Protein AF-A0A849Q8B1-F1 (afdb_monomer)

Sequence (97 aa):
MWIFIDVLLLTFGLFLILAGMFTAYFGSGKSRGIGIALLVFGILVGLAVAMMHYYDIGVPPELELWQVIKDSFVYIGGALVGALLAIGVFLVAIMKS

Nearest PDB structures (foldseek):
  7p3r-assembly1_D  TM=6.957E-01  e=4.368E-01  Vibrio cholerae O1 biovar El Tor str. N16961
  8q1b-assembly1_c  TM=4.243E-01  e=7.669E+00  Schizosaccharomyces pombe

pLDDT: mean 93.99, std 6.31, range [54.75, 98.62]

Foldseek 3Di:
DQLVVLLVLLVQLVVLLVQLVVQLVPPDDPSNVVSVVSNVVSVVSVVVSVVCQVVVPVHDVPDDSVVSVVVSVVVVVVVVVVVVVVVVVVCVVPVVD

Mean predicted aligned error: 4.23 Å

Structure (mmCIF, N/CA/C/O backbone):
data_AF-A0A849Q8B1-F1
#
_entry.id   AF-A0A849Q8B1-F1
#
loop_
_atom_site.group_PDB
_atom_site.id
_atom_site.type_symbol
_atom_site.label_atom_id
_atom_site.label_alt_id
_atom_site.label_comp_id
_atom_site.label_asym_id
_atom_site.label_entity_id
_atom_site.label_seq_id
_atom_site.pdbx_PDB_ins_code
_atom_site.Cartn_x
_atom_site.Cartn_y
_atom_site.Cartn_z
_atom_site.occupancy
_atom_site.B_iso_or_equiv
_atom_site.auth_seq_id
_atom_site.auth_comp_id
_atom_site.auth_asym_id
_atom_site.auth_atom_id
_atom_site.pdbx_PDB_model_num
ATOM 1 N N . MET A 1 1 ? 9.369 -13.937 -8.247 1.00 78.44 1 MET A N 1
ATOM 2 C CA . MET A 1 1 ? 9.884 -13.323 -7.003 1.00 78.44 1 MET A CA 1
ATOM 3 C C . MET A 1 1 ? 9.701 -11.809 -7.028 1.00 78.44 1 MET A C 1
ATOM 5 O O . MET A 1 1 ? 9.024 -11.301 -6.152 1.00 78.44 1 MET A O 1
ATOM 9 N N . TRP A 1 2 ? 10.193 -11.108 -8.054 1.00 85.31 2 TRP A N 1
ATOM 10 C CA . TRP A 1 2 ? 10.090 -9.642 -8.184 1.00 85.31 2 TRP A CA 1
ATOM 11 C C . TRP A 1 2 ? 8.656 -9.102 -8.168 1.00 85.31 2 TRP A C 1
ATOM 13 O O . TRP A 1 2 ? 8.332 -8.283 -7.321 1.00 85.31 2 TRP A O 1
ATOM 23 N N . ILE A 1 3 ? 7.763 -9.682 -8.982 1.00 88.31 3 ILE A N 1
ATOM 24 C CA . ILE A 1 3 ? 6.331 -9.326 -8.992 1.00 88.31 3 ILE A CA 1
ATOM 25 C C . ILE A 1 3 ? 5.714 -9.438 -7.592 1.00 88.31 3 ILE A C 1
ATOM 27 O O . ILE A 1 3 ? 4.946 -8.582 -7.183 1.00 88.31 3 ILE A O 1
ATOM 31 N N . PHE A 1 4 ? 6.060 -10.482 -6.833 1.00 89.56 4 PHE A N 1
ATOM 32 C CA . PHE A 1 4 ? 5.542 -10.647 -5.476 1.00 89.56 4 PHE A CA 1
ATOM 33 C C . PHE A 1 4 ? 6.028 -9.533 -4.542 1.00 89.56 4 PHE A C 1
ATOM 35 O O . PHE A 1 4 ? 5.224 -9.003 -3.783 1.00 89.56 4 PHE A O 1
ATOM 42 N N . ILE A 1 5 ? 7.313 -9.168 -4.608 1.00 91.88 5 ILE A N 1
ATOM 43 C CA . ILE A 1 5 ? 7.889 -8.092 -3.789 1.00 91.88 5 ILE A CA 1
ATOM 44 C C . ILE A 1 5 ? 7.225 -6.755 -4.129 1.00 91.88 5 ILE A C 1
ATOM 46 O O . ILE A 1 5 ? 6.806 -6.049 -3.215 1.00 91.88 5 ILE A O 1
ATOM 50 N N . ASP A 1 6 ? 7.054 -6.442 -5.412 1.00 92.81 6 ASP A N 1
ATOM 51 C CA . ASP A 1 6 ? 6.414 -5.196 -5.837 1.00 92.81 6 ASP A CA 1
ATOM 52 C C . ASP A 1 6 ? 4.949 -5.141 -5.409 1.00 92.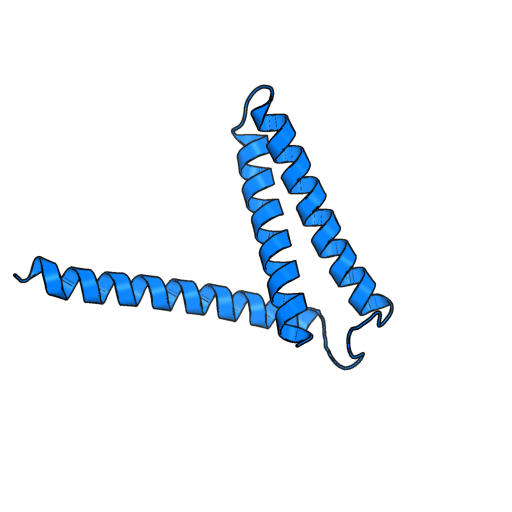81 6 ASP A C 1
ATOM 54 O O . ASP A 1 6 ? 4.525 -4.168 -4.789 1.00 92.81 6 ASP A O 1
ATOM 58 N N . VAL A 1 7 ? 4.181 -6.207 -5.662 1.00 92.88 7 VAL A N 1
ATOM 59 C CA . VAL A 1 7 ? 2.778 -6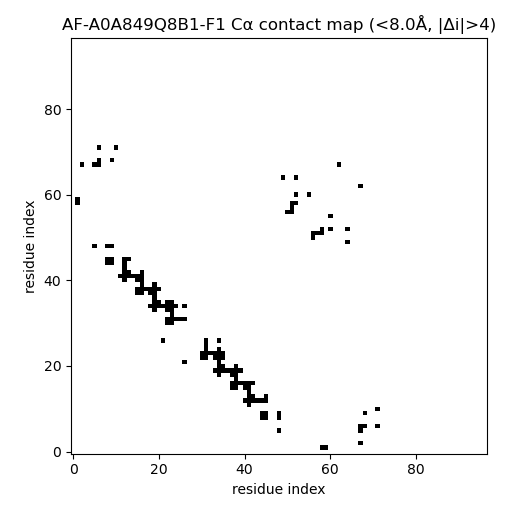.301 -5.229 1.00 92.88 7 VAL A CA 1
ATOM 60 C C . VAL A 1 7 ? 2.684 -6.164 -3.708 1.00 92.88 7 VAL A C 1
ATOM 62 O O . VAL A 1 7 ? 1.830 -5.426 -3.215 1.00 92.88 7 VAL A O 1
ATOM 65 N N . LEU A 1 8 ? 3.568 -6.824 -2.953 1.00 93.69 8 LEU A N 1
ATOM 66 C CA . LEU A 1 8 ? 3.613 -6.745 -1.494 1.00 93.69 8 LEU A CA 1
ATOM 67 C C . LEU A 1 8 ? 3.888 -5.315 -1.019 1.00 93.69 8 LEU A C 1
ATOM 69 O O . LEU A 1 8 ? 3.133 -4.799 -0.197 1.00 93.69 8 LEU A O 1
ATOM 73 N N . LEU A 1 9 ? 4.945 -4.676 -1.526 1.00 95.19 9 LEU A N 1
ATOM 74 C CA . LEU A 1 9 ? 5.361 -3.336 -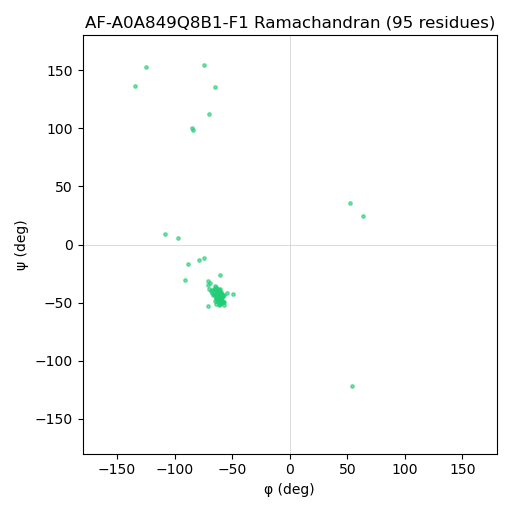1.110 1.00 95.19 9 LEU A CA 1
ATOM 75 C C . LEU A 1 9 ? 4.349 -2.266 -1.526 1.00 95.19 9 LEU A C 1
ATOM 77 O O . LEU A 1 9 ? 4.033 -1.393 -0.720 1.00 95.19 9 LEU A O 1
ATOM 81 N N . LEU A 1 10 ? 3.800 -2.351 -2.739 1.00 94.56 10 LEU A N 1
ATOM 82 C CA . LEU A 1 10 ? 2.777 -1.424 -3.225 1.00 94.56 10 LEU A CA 1
ATOM 83 C C . LEU A 1 10 ? 1.475 -1.571 -2.437 1.00 94.56 10 LEU A C 1
ATOM 85 O O . LEU A 1 10 ? 0.895 -0.568 -2.023 1.00 94.56 10 LEU A O 1
ATOM 89 N N . THR A 1 11 ? 1.046 -2.806 -2.164 1.00 94.88 11 THR A N 1
ATOM 90 C CA . THR A 1 11 ? -0.137 -3.069 -1.333 1.00 94.88 11 THR A CA 1
ATOM 91 C C . THR A 1 11 ? 0.092 -2.562 0.089 1.00 94.88 11 THR A C 1
ATOM 93 O O . THR A 1 11 ? -0.728 -1.819 0.624 1.00 94.88 11 THR A O 1
ATOM 96 N N . PHE A 1 12 ? 1.234 -2.888 0.694 1.00 96.06 12 PHE A N 1
ATOM 97 C CA . PHE A 1 12 ? 1.602 -2.417 2.026 1.00 96.06 12 PHE A CA 1
ATOM 98 C C . PHE A 1 12 ? 1.636 -0.884 2.108 1.00 96.06 12 PHE A C 1
ATOM 100 O O . PHE A 1 12 ? 1.000 -0.305 2.989 1.00 96.06 12 PHE A O 1
ATOM 107 N N . GLY A 1 13 ? 2.307 -0.220 1.163 1.00 97.56 13 GLY A N 1
ATOM 108 C CA . GLY A 1 13 ? 2.369 1.239 1.073 1.00 97.56 13 GLY A CA 1
ATOM 109 C C . GLY A 1 13 ? 0.986 1.872 0.910 1.00 97.56 13 GLY A C 1
ATOM 110 O O . GLY A 1 13 ? 0.653 2.806 1.640 1.00 97.56 13 GLY A O 1
ATOM 111 N N . LEU A 1 14 ? 0.144 1.317 0.031 1.00 95.94 14 LEU A N 1
ATOM 112 C CA . LEU A 1 14 ? -1.239 1.760 -0.160 1.00 95.94 14 LEU A CA 1
ATOM 113 C C . LEU A 1 14 ? -2.043 1.669 1.142 1.00 95.94 14 LEU A C 1
ATOM 11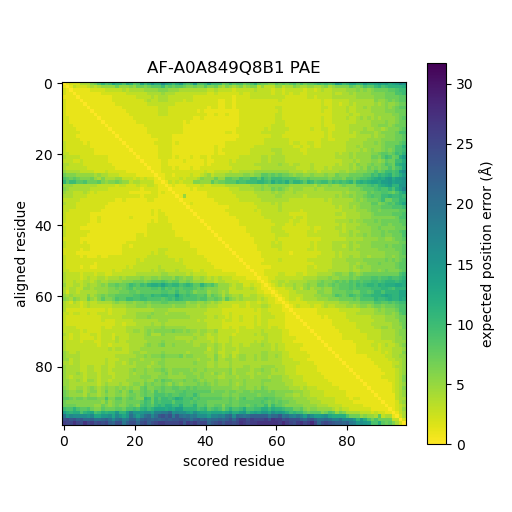5 O O . LEU A 1 14 ? -2.685 2.641 1.540 1.00 95.94 14 LEU A O 1
ATOM 119 N N . PHE A 1 15 ? -1.995 0.533 1.837 1.00 97.06 15 PHE A N 1
ATOM 120 C CA . PHE A 1 15 ? -2.748 0.361 3.078 1.00 97.06 15 PHE A CA 1
ATOM 121 C C . PHE A 1 15 ? -2.206 1.223 4.223 1.00 97.06 15 PHE A C 1
ATOM 123 O O . PHE A 1 15 ? -3.006 1.728 5.010 1.00 97.06 15 PHE A O 1
ATOM 130 N N . LEU A 1 16 ? -0.895 1.474 4.294 1.00 98.50 16 LEU A N 1
ATOM 131 C CA . LEU A 1 16 ? -0.321 2.452 5.224 1.00 98.50 16 LEU A CA 1
ATOM 132 C C . LEU A 1 16 ? -0.806 3.873 4.939 1.00 98.50 16 LEU A C 1
ATOM 134 O O . LEU A 1 16 ? -1.156 4.594 5.871 1.00 98.50 16 LEU A O 1
ATOM 138 N N . ILE A 1 17 ? -0.861 4.264 3.664 1.00 98.50 17 ILE A N 1
ATOM 139 C CA . ILE A 1 17 ? -1.381 5.564 3.234 1.00 98.50 17 ILE A CA 1
ATOM 140 C C . ILE A 1 17 ? -2.851 5.706 3.639 1.00 98.50 17 ILE A C 1
ATOM 142 O O . ILE A 1 17 ? -3.223 6.700 4.262 1.00 98.50 17 ILE A O 1
ATOM 146 N N . LEU A 1 18 ? -3.683 4.705 3.340 1.00 98.06 18 LEU A N 1
ATOM 147 C CA . LEU A 1 18 ? -5.107 4.720 3.680 1.00 98.06 18 LEU A CA 1
ATOM 148 C C . LEU A 1 18 ? -5.326 4.738 5.200 1.00 98.06 18 LEU A C 1
ATOM 150 O O . LEU A 1 18 ? -6.024 5.613 5.715 1.00 98.06 18 LEU A O 1
ATOM 154 N N . ALA A 1 19 ? -4.691 3.821 5.934 1.00 97.75 19 ALA A N 1
ATOM 155 C CA . ALA A 1 19 ? -4.786 3.755 7.391 1.00 97.75 19 ALA A CA 1
ATOM 156 C C . ALA A 1 19 ? -4.241 5.028 8.054 1.00 97.75 19 ALA A C 1
ATOM 158 O O . ALA A 1 19 ? -4.840 5.541 9.002 1.00 97.75 19 ALA A O 1
ATOM 159 N N . GLY A 1 20 ? -3.137 5.565 7.534 1.00 98.31 20 GLY A N 1
ATOM 160 C CA . GLY A 1 20 ? -2.525 6.807 7.984 1.00 98.31 20 GLY A CA 1
ATOM 161 C C . GLY A 1 20 ? -3.433 8.010 7.762 1.00 98.31 20 GLY A C 1
ATOM 162 O O . GLY A 1 20 ? -3.649 8.772 8.701 1.00 98.31 20 GLY A O 1
ATOM 163 N N . MET A 1 21 ? -4.046 8.139 6.579 1.00 98.31 21 MET A N 1
ATOM 164 C CA . MET A 1 21 ? -5.038 9.183 6.289 1.00 98.31 21 MET A CA 1
ATOM 165 C C . MET A 1 21 ? -6.214 9.133 7.263 1.00 98.31 21 MET A C 1
ATOM 167 O O . MET A 1 21 ? -6.525 10.146 7.891 1.00 98.31 21 MET A O 1
ATOM 171 N N . PHE A 1 22 ? -6.840 7.965 7.437 1.00 97.94 22 PHE A N 1
ATOM 172 C CA . PHE A 1 22 ? -7.969 7.830 8.358 1.00 97.94 22 PHE A CA 1
ATOM 173 C C . PHE A 1 22 ? -7.564 8.129 9.804 1.00 97.94 22 PHE A C 1
ATOM 175 O O . PHE A 1 22 ? -8.274 8.843 10.510 1.00 97.94 22 PHE A O 1
ATOM 182 N N . THR A 1 23 ? -6.395 7.655 10.235 1.00 98.06 23 THR A N 1
ATOM 183 C CA . THR A 1 23 ? -5.897 7.879 11.599 1.00 98.06 23 THR A CA 1
ATOM 184 C C . THR A 1 23 ? -5.498 9.338 11.835 1.00 98.06 23 THR A C 1
ATOM 186 O O . THR A 1 23 ? -5.759 9.886 12.903 1.00 98.06 23 THR A O 1
ATOM 189 N N . ALA A 1 24 ? -4.898 10.007 10.849 1.00 97.88 24 ALA A N 1
ATOM 190 C CA . ALA A 1 24 ? -4.543 11.421 10.940 1.00 97.88 24 ALA A CA 1
ATOM 191 C C . ALA A 1 24 ? -5.798 12.308 10.973 1.00 97.88 24 ALA A C 1
ATOM 193 O O . ALA A 1 24 ? -5.858 13.267 11.747 1.00 97.88 24 ALA A O 1
ATOM 194 N N . TYR A 1 25 ? -6.807 11.964 10.167 1.00 97.69 25 TYR A N 1
ATOM 195 C CA . TYR A 1 25 ? -8.061 12.705 10.081 1.00 97.69 25 TYR A CA 1
ATOM 196 C C . TYR A 1 25 ? -8.926 12.528 11.337 1.00 97.69 25 TYR A C 1
ATOM 198 O O . TYR A 1 25 ? -9.297 13.515 11.974 1.00 97.69 25 TYR A O 1
ATOM 206 N N . PHE A 1 26 ? -9.201 11.283 11.737 1.00 97.12 26 PHE A N 1
ATOM 207 C CA . PHE A 1 26 ? -10.095 10.980 12.862 1.00 97.12 26 PHE A CA 1
ATOM 208 C C . PHE A 1 26 ? -9.393 10.934 14.227 1.00 97.12 26 PHE A C 1
ATOM 210 O O . PHE A 1 26 ? -10.053 11.006 15.263 1.00 97.12 26 PHE A O 1
ATOM 217 N N . GLY A 1 27 ? -8.065 10.822 14.267 1.00 95.81 27 GLY A N 1
ATOM 218 C CA . GLY A 1 27 ? -7.308 10.770 15.514 1.00 95.81 27 GLY A CA 1
ATOM 219 C C . GLY A 1 27 ? -7.202 12.125 16.219 1.00 95.81 27 GLY A C 1
ATOM 220 O O . GLY A 1 27 ? -7.210 13.193 15.599 1.00 95.81 27 GLY A O 1
ATOM 221 N N . SER A 1 28 ? -7.020 12.080 17.542 1.00 94.81 28 SER A N 1
ATOM 222 C CA . SER A 1 28 ? -6.704 13.235 18.390 1.00 94.81 28 SER A CA 1
ATOM 223 C C . SER A 1 28 ? -5.427 12.990 19.203 1.00 94.81 28 SER A C 1
ATOM 225 O O . SER A 1 28 ? -5.033 11.848 19.467 1.00 94.81 28 SER A O 1
ATOM 227 N N . GLY A 1 29 ? -4.726 14.075 19.550 1.00 96.31 29 GLY A N 1
ATOM 228 C CA . GLY A 1 29 ? -3.480 14.027 20.320 1.00 96.31 29 GLY A CA 1
ATOM 229 C C . GLY A 1 29 ? -2.430 13.099 19.698 1.00 96.31 29 GLY A C 1
ATOM 230 O O . GLY A 1 29 ? -2.038 13.264 18.544 1.00 96.31 29 GLY A O 1
ATOM 231 N N . LYS A 1 30 ? -1.995 12.093 20.467 1.00 95.69 30 LYS A N 1
ATOM 232 C CA . LYS A 1 30 ? -0.959 11.129 20.060 1.00 95.69 30 LYS A CA 1
ATOM 233 C C . LYS A 1 30 ? -1.376 10.268 18.859 1.00 95.69 30 LYS A C 1
ATOM 235 O O . LYS A 1 30 ? -0.541 9.995 18.003 1.00 95.69 30 LYS A O 1
ATOM 240 N N . SER A 1 31 ? -2.651 9.879 18.770 1.00 94.94 31 SER A N 1
ATOM 241 C CA . SER A 1 31 ? -3.151 9.022 17.684 1.00 94.94 31 SER A CA 1
ATOM 242 C C . SER A 1 31 ? -3.016 9.705 16.317 1.00 94.94 31 SER A C 1
ATOM 244 O O . SER A 1 31 ? -2.510 9.107 15.372 1.00 94.94 31 SER A O 1
ATOM 246 N N . ARG A 1 32 ? -3.323 11.010 16.240 1.00 97.88 32 ARG A N 1
ATOM 247 C CA . ARG A 1 32 ? -3.137 11.808 15.016 1.00 97.88 32 ARG A CA 1
ATOM 248 C C . ARG A 1 32 ? -1.690 11.789 14.523 1.00 97.88 32 ARG A C 1
ATOM 250 O O . ARG A 1 32 ? -1.454 11.635 13.329 1.00 97.88 32 ARG A O 1
ATOM 257 N N . GLY A 1 33 ? -0.730 11.925 15.441 1.00 98.19 33 GLY A N 1
ATOM 258 C CA . GLY A 1 33 ? 0.696 11.876 15.111 1.00 98.19 33 GLY A CA 1
ATOM 259 C C . GLY A 1 33 ? 1.114 10.536 14.501 1.00 98.19 33 GLY A C 1
ATOM 260 O O . GLY A 1 33 ? 1.840 10.520 13.511 1.00 98.19 33 GLY A O 1
ATOM 261 N N . ILE A 1 34 ? 0.597 9.421 15.030 1.00 98.06 34 ILE A N 1
ATOM 262 C CA . ILE A 1 34 ? 0.835 8.082 14.466 1.00 98.06 34 ILE A CA 1
ATOM 263 C C . ILE A 1 34 ? 0.246 7.985 13.057 1.00 98.06 34 ILE A C 1
ATOM 265 O O . ILE A 1 34 ? 0.917 7.492 12.155 1.00 98.06 34 ILE A O 1
ATOM 269 N N . GLY A 1 35 ? -0.964 8.503 12.838 1.00 98.31 35 GLY A N 1
ATOM 270 C CA . GLY A 1 35 ? -1.576 8.524 11.508 1.00 98.31 35 GLY A CA 1
ATOM 271 C C . GLY A 1 35 ? -0.729 9.257 10.469 1.00 98.31 35 GLY A C 1
ATOM 272 O O . GLY A 1 35 ? -0.501 8.739 9.379 1.00 98.31 35 GLY A O 1
ATOM 273 N N . ILE A 1 36 ? -0.187 10.422 10.831 1.00 98.50 36 ILE A N 1
ATOM 274 C CA . ILE A 1 36 ? 0.727 11.177 9.961 1.00 98.50 36 ILE A CA 1
ATOM 275 C C . ILE A 1 36 ? 2.004 10.370 9.685 1.00 98.50 36 ILE A C 1
ATOM 277 O O . ILE A 1 36 ? 2.441 10.304 8.539 1.00 98.50 36 ILE A O 1
ATOM 281 N N . ALA A 1 37 ? 2.581 9.722 10.701 1.00 98.38 37 ALA A N 1
ATOM 282 C CA . ALA A 1 37 ? 3.772 8.892 10.526 1.00 98.38 37 ALA A CA 1
ATOM 283 C C . ALA A 1 37 ? 3.522 7.710 9.572 1.00 98.38 37 ALA A C 1
ATOM 285 O O . ALA A 1 37 ? 4.331 7.470 8.678 1.00 98.38 37 ALA A O 1
ATOM 286 N N . LEU A 1 38 ? 2.386 7.015 9.715 1.00 98.50 38 LEU A N 1
ATOM 287 C CA . LEU A 1 38 ? 1.980 5.931 8.812 1.00 98.50 38 LEU A CA 1
ATOM 288 C C . LEU A 1 38 ? 1.780 6.434 7.378 1.00 98.50 38 LEU A C 1
ATOM 290 O O . LEU A 1 38 ? 2.255 5.795 6.441 1.00 98.50 38 LEU A O 1
ATOM 294 N N . LEU A 1 39 ? 1.134 7.593 7.211 1.00 98.44 39 LEU A N 1
ATOM 295 C CA . LEU A 1 39 ? 0.914 8.209 5.903 1.00 98.44 39 LEU A CA 1
ATOM 296 C C . LEU A 1 39 ? 2.242 8.522 5.204 1.00 98.44 39 LEU A C 1
ATOM 298 O O . LEU A 1 39 ? 2.446 8.119 4.060 1.00 98.44 39 LEU A O 1
ATOM 302 N N . VAL A 1 40 ? 3.155 9.205 5.900 1.00 98.62 40 VAL A N 1
ATOM 303 C CA . VAL A 1 40 ? 4.480 9.547 5.363 1.00 98.62 40 VAL A CA 1
ATOM 304 C C . VAL A 1 40 ? 5.261 8.282 5.023 1.00 98.62 40 VAL A C 1
ATOM 306 O O . VAL A 1 40 ? 5.813 8.181 3.931 1.00 98.62 40 VAL A O 1
ATOM 309 N N . PHE A 1 41 ? 5.274 7.293 5.917 1.00 98.56 41 PHE A N 1
ATOM 310 C CA . PHE A 1 41 ? 5.996 6.048 5.683 1.00 98.56 41 PHE A CA 1
ATOM 311 C C . PHE A 1 41 ? 5.439 5.272 4.481 1.00 98.56 41 PHE A C 1
ATOM 313 O O . PHE A 1 41 ? 6.214 4.807 3.650 1.00 98.56 41 PHE A O 1
ATOM 320 N N . GLY A 1 42 ? 4.115 5.200 4.321 1.00 98.50 42 GLY A N 1
ATOM 321 C CA . GLY A 1 42 ? 3.499 4.565 3.155 1.00 98.50 42 GLY A CA 1
ATOM 322 C C . GLY A 1 42 ? 3.847 5.262 1.832 1.00 98.50 42 GLY A C 1
ATOM 323 O O . GLY A 1 42 ? 4.137 4.584 0.846 1.00 98.50 42 GLY A O 1
ATOM 324 N N . ILE A 1 43 ? 3.917 6.600 1.820 1.00 98.44 43 ILE A N 1
ATOM 325 C CA . ILE A 1 43 ? 4.395 7.365 0.653 1.00 98.44 43 ILE A CA 1
ATOM 326 C C . ILE A 1 43 ? 5.859 7.031 0.355 1.00 98.44 43 ILE A C 1
ATOM 328 O O . ILE A 1 43 ? 6.202 6.774 -0.797 1.00 98.44 43 ILE A O 1
ATOM 332 N N . LEU A 1 44 ? 6.719 6.994 1.377 1.00 98.56 44 LEU A N 1
ATOM 333 C CA . LEU A 1 44 ? 8.136 6.659 1.207 1.00 98.56 44 LEU A CA 1
ATOM 334 C C . LEU A 1 44 ? 8.332 5.250 0.639 1.00 98.56 44 LEU A C 1
ATOM 336 O O . LEU A 1 44 ? 9.195 5.068 -0.214 1.00 98.56 44 LEU A O 1
ATOM 340 N N . VAL A 1 45 ? 7.517 4.274 1.051 1.00 98.12 45 VAL A N 1
ATOM 341 C CA . VAL A 1 45 ? 7.536 2.922 0.469 1.00 98.12 45 VAL A CA 1
ATOM 342 C C . VAL A 1 45 ? 7.173 2.963 -1.018 1.00 98.12 45 VAL A C 1
ATOM 344 O O . VAL A 1 45 ? 7.896 2.393 -1.832 1.00 98.12 45 VAL A O 1
ATOM 347 N N . GLY A 1 46 ? 6.103 3.670 -1.398 1.00 96.62 46 GLY A N 1
ATOM 348 C CA . GLY A 1 46 ? 5.719 3.809 -2.808 1.00 96.62 46 GLY A CA 1
ATOM 349 C C . GLY A 1 46 ? 6.795 4.501 -3.654 1.00 96.62 46 GLY A C 1
ATOM 350 O O . GLY A 1 46 ? 7.101 4.052 -4.758 1.00 96.62 46 GLY A O 1
ATOM 351 N N . LEU A 1 47 ? 7.426 5.548 -3.114 1.00 97.62 47 LEU A N 1
ATOM 352 C CA . LEU A 1 47 ? 8.552 6.228 -3.761 1.00 97.62 47 LEU A CA 1
ATOM 353 C C . LEU A 1 47 ? 9.781 5.323 -3.880 1.00 97.62 47 LEU A C 1
ATOM 355 O O . LEU A 1 47 ? 10.459 5.366 -4.902 1.00 97.62 47 LEU A O 1
ATOM 359 N N . ALA A 1 48 ? 10.061 4.491 -2.875 1.00 96.69 48 ALA A N 1
ATOM 360 C CA . ALA A 1 48 ? 11.163 3.537 -2.931 1.00 96.69 48 ALA A CA 1
ATOM 361 C C . ALA A 1 48 ? 10.965 2.525 -4.068 1.00 96.69 48 ALA A C 1
ATOM 363 O O . ALA A 1 48 ? 11.892 2.313 -4.845 1.00 96.69 48 ALA A O 1
ATOM 364 N N . VAL A 1 49 ? 9.755 1.977 -4.231 1.00 95.69 49 VAL A N 1
ATOM 365 C CA . VAL A 1 49 ? 9.433 1.085 -5.360 1.00 95.69 49 VAL A CA 1
ATOM 366 C C . VAL A 1 49 ? 9.570 1.820 -6.696 1.00 95.69 49 VAL A C 1
ATOM 368 O O . VAL A 1 49 ? 10.195 1.303 -7.618 1.00 95.69 49 VAL A O 1
ATOM 371 N N . ALA A 1 50 ? 9.060 3.051 -6.799 1.00 95.06 50 ALA A N 1
ATOM 372 C CA . ALA A 1 50 ? 9.205 3.850 -8.016 1.00 95.06 50 ALA A CA 1
ATOM 373 C C . ALA A 1 50 ? 10.682 4.105 -8.373 1.00 95.06 50 ALA A C 1
ATOM 375 O O . ALA A 1 50 ? 11.058 3.998 -9.537 1.00 95.06 50 ALA A O 1
ATOM 376 N N . MET A 1 51 ? 11.531 4.385 -7.379 1.00 95.88 51 MET A N 1
ATOM 377 C CA . MET A 1 51 ? 12.976 4.548 -7.573 1.00 95.88 51 MET A CA 1
ATOM 378 C C . MET A 1 51 ? 13.662 3.238 -7.971 1.00 95.88 51 MET A C 1
ATOM 380 O O . MET A 1 51 ? 14.545 3.261 -8.825 1.00 95.88 51 MET A O 1
ATOM 384 N N . MET A 1 52 ? 13.261 2.100 -7.393 1.00 94.19 52 MET A N 1
ATOM 385 C CA . MET A 1 52 ? 13.791 0.787 -7.779 1.00 94.19 52 MET A CA 1
ATOM 386 C C . MET A 1 52 ? 13.533 0.493 -9.257 1.00 94.19 52 MET A C 1
ATOM 388 O O . MET A 1 52 ? 14.448 0.059 -9.948 1.00 94.19 52 MET A O 1
ATOM 392 N N . HIS A 1 53 ? 12.326 0.795 -9.744 1.00 94.69 53 HIS A N 1
ATOM 393 C CA . HIS A 1 53 ? 11.960 0.659 -11.159 1.00 94.69 53 HIS A CA 1
ATOM 394 C C . HIS A 1 53 ? 12.637 1.699 -12.058 1.00 94.69 53 HIS A C 1
ATOM 396 O O . HIS A 1 53 ? 12.987 1.394 -13.186 1.00 94.69 53 HIS A O 1
ATOM 402 N N . TYR A 1 54 ? 12.848 2.927 -11.579 1.00 93.88 54 TYR A N 1
ATOM 403 C CA . TYR A 1 54 ? 13.496 3.977 -12.373 1.00 93.88 54 TYR A CA 1
ATOM 404 C C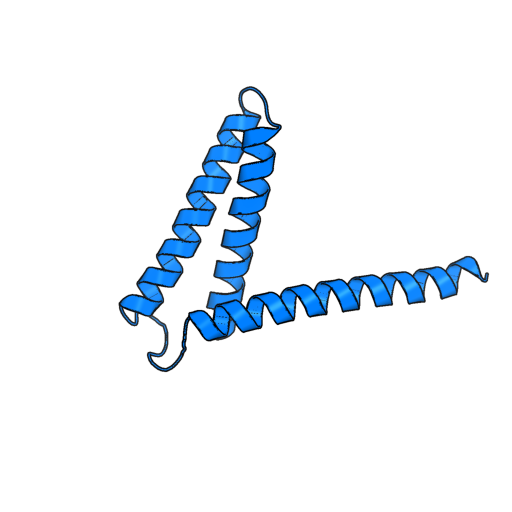 . TYR A 1 54 ? 15.000 3.734 -12.591 1.00 93.88 54 TYR A C 1
ATOM 406 O O . TYR A 1 54 ? 15.551 4.148 -13.608 1.00 93.88 54 TYR A O 1
ATOM 414 N N . TYR A 1 55 ? 15.668 3.094 -11.629 1.00 94.69 55 TYR A N 1
ATOM 415 C CA . TYR A 1 55 ? 17.111 2.832 -11.657 1.00 94.69 55 TYR A CA 1
ATOM 416 C C . TYR A 1 55 ? 17.471 1.354 -11.885 1.00 94.69 55 TYR A C 1
ATOM 418 O O . TYR A 1 55 ? 18.636 0.994 -11.712 1.00 94.69 55 TYR A O 1
ATOM 426 N N . ASP A 1 56 ? 16.499 0.499 -12.216 1.00 91.25 56 ASP A N 1
ATOM 427 C CA . ASP A 1 56 ? 16.674 -0.953 -12.393 1.00 91.25 56 ASP A CA 1
ATOM 428 C C . ASP A 1 56 ? 17.357 -1.649 -11.191 1.00 91.25 56 ASP A C 1
ATOM 430 O O . ASP A 1 56 ? 18.147 -2.591 -11.322 1.00 91.25 56 ASP A O 1
ATOM 434 N N . ILE A 1 57 ? 17.075 -1.181 -9.968 1.00 90.44 57 ILE A N 1
ATOM 435 C CA . ILE A 1 57 ? 17.702 -1.698 -8.745 1.00 90.44 57 ILE A CA 1
ATOM 436 C C . ILE A 1 57 ? 16.940 -2.928 -8.267 1.00 90.44 57 ILE A C 1
ATOM 438 O O . ILE A 1 57 ? 15.913 -2.821 -7.598 1.00 90.44 57 ILE A O 1
ATOM 442 N N . GLY A 1 58 ? 17.485 -4.109 -8.560 1.00 84.94 58 GLY A N 1
ATOM 443 C CA . GLY A 1 58 ? 16.892 -5.368 -8.106 1.00 84.94 58 GLY A CA 1
ATOM 444 C C . GLY A 1 58 ? 15.507 -5.618 -8.704 1.00 84.94 58 GLY A C 1
ATOM 445 O O . GLY A 1 58 ? 14.710 -6.326 -8.103 1.00 84.94 58 GLY A O 1
ATOM 446 N N . VAL A 1 59 ? 15.215 -5.030 -9.863 1.00 88.94 59 VAL A N 1
ATOM 447 C CA . VAL A 1 59 ? 13.986 -5.237 -10.628 1.00 88.94 59 VAL A CA 1
ATOM 448 C C . VAL A 1 59 ? 14.380 -5.434 -12.095 1.00 88.94 59 VAL A C 1
ATOM 450 O O . VAL A 1 59 ? 15.262 -4.721 -12.570 1.00 88.94 59 VAL A O 1
ATOM 453 N N . PRO A 1 60 ? 13.798 -6.410 -12.816 1.00 88.81 60 PRO A N 1
ATOM 454 C CA . PRO A 1 60 ? 14.065 -6.578 -14.241 1.00 88.81 60 PRO A CA 1
ATOM 455 C C . PRO A 1 60 ? 13.565 -5.369 -15.060 1.00 88.81 60 PRO A C 1
ATOM 457 O O . PRO A 1 60 ? 12.418 -4.973 -14.850 1.00 88.81 60 PRO A O 1
ATOM 460 N N . PRO A 1 61 ? 14.346 -4.833 -16.020 1.00 86.06 61 PRO A N 1
ATOM 461 C CA . PRO A 1 61 ? 13.949 -3.670 -16.831 1.00 86.06 61 PRO A CA 1
ATOM 462 C C . PRO A 1 61 ? 12.678 -3.892 -17.663 1.00 86.06 61 PRO A C 1
ATOM 464 O O . PRO A 1 61 ? 11.967 -2.953 -18.014 1.00 86.06 61 PRO A O 1
ATOM 467 N N . GLU A 1 62 ? 12.379 -5.145 -18.006 1.00 89.06 62 GLU A N 1
ATOM 468 C CA . GLU A 1 62 ? 11.163 -5.536 -18.720 1.00 89.06 62 GLU A CA 1
ATOM 469 C C . GLU A 1 62 ? 9.892 -5.505 -17.853 1.00 89.06 62 GLU A C 1
ATOM 471 O O . GLU A 1 62 ? 8.785 -5.626 -18.385 1.00 89.06 62 GLU A O 1
ATOM 476 N N . LEU A 1 63 ? 10.020 -5.373 -16.528 1.00 88.69 63 LEU A N 1
ATOM 477 C CA . LEU A 1 63 ? 8.881 -5.347 -15.619 1.00 88.69 63 LEU A CA 1
ATOM 478 C C . LEU A 1 63 ? 8.291 -3.934 -15.541 1.00 88.69 63 LEU A C 1
ATOM 480 O O . LEU A 1 63 ? 8.747 -3.088 -14.781 1.00 88.69 63 LEU A O 1
ATOM 484 N N . GLU A 1 64 ? 7.224 -3.685 -16.296 1.00 91.81 64 GLU A N 1
ATOM 485 C CA . GLU A 1 64 ? 6.554 -2.384 -16.295 1.00 91.81 64 GLU A CA 1
ATOM 486 C C . GLU A 1 64 ? 5.814 -2.132 -14.963 1.00 91.81 64 GLU A C 1
ATOM 488 O O . GLU A 1 64 ? 4.779 -2.748 -14.686 1.00 91.81 64 GLU A O 1
ATOM 493 N N . LEU A 1 65 ? 6.281 -1.162 -14.163 1.00 92.00 65 LEU A N 1
ATOM 494 C CA . LEU A 1 65 ? 5.645 -0.764 -12.894 1.00 92.00 65 LEU A CA 1
ATOM 495 C C . LEU A 1 65 ? 4.138 -0.513 -13.034 1.00 92.00 65 LEU A C 1
ATOM 497 O O . LEU A 1 65 ? 3.340 -0.920 -12.189 1.00 92.00 65 LEU A O 1
ATOM 501 N N . TRP A 1 66 ? 3.728 0.158 -14.111 1.00 93.25 66 TRP A N 1
ATOM 502 C CA . TRP A 1 66 ? 2.321 0.461 -14.357 1.00 93.25 66 TRP A CA 1
ATOM 503 C C . TRP A 1 66 ? 1.483 -0.801 -14.580 1.00 93.25 66 TRP A C 1
ATOM 505 O O . TRP A 1 66 ? 0.337 -0.866 -14.125 1.00 93.25 66 TRP A O 1
ATOM 515 N N . GLN A 1 67 ? 2.040 -1.822 -15.234 1.00 92.25 67 GLN A N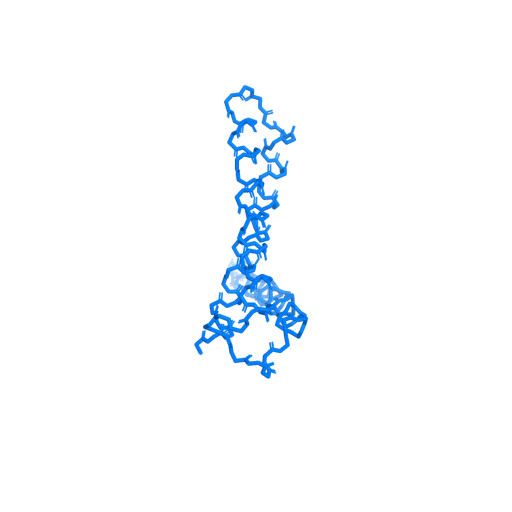 1
ATOM 516 C CA . GLN A 1 67 ? 1.388 -3.120 -15.356 1.00 92.25 67 GLN A CA 1
ATOM 517 C C . GLN A 1 67 ? 1.233 -3.786 -13.988 1.00 92.25 67 GLN A C 1
ATOM 519 O O . GLN A 1 67 ? 0.125 -4.194 -13.644 1.00 92.25 67 GLN A O 1
ATOM 524 N N . VAL A 1 68 ? 2.286 -3.789 -13.167 1.00 92.62 68 VAL A N 1
ATOM 525 C CA . VAL A 1 68 ? 2.234 -4.352 -11.809 1.00 92.62 68 VAL A CA 1
ATOM 526 C C . VAL A 1 68 ? 1.178 -3.653 -10.948 1.00 92.62 68 VAL A C 1
ATOM 528 O O . VAL A 1 68 ? 0.427 -4.320 -10.235 1.00 92.62 68 VAL A O 1
ATOM 531 N N . ILE A 1 69 ? 1.066 -2.323 -11.034 1.00 93.25 69 ILE A N 1
ATOM 532 C CA . ILE A 1 69 ? 0.030 -1.557 -10.327 1.00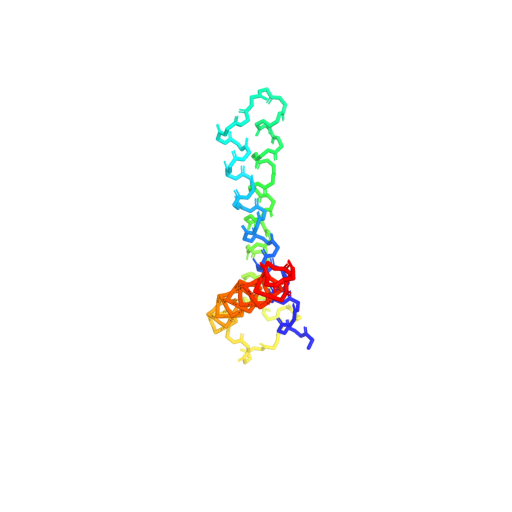 93.25 69 ILE A CA 1
ATOM 533 C C . ILE A 1 69 ? -1.368 -1.998 -10.779 1.00 93.25 69 ILE A C 1
ATOM 535 O O . ILE A 1 69 ? -2.202 -2.323 -9.931 1.00 93.25 69 ILE A O 1
ATOM 539 N N . LYS A 1 70 ? -1.632 -2.044 -12.093 1.00 93.81 70 LYS A N 1
ATOM 540 C CA . LYS A 1 70 ? -2.935 -2.474 -12.638 1.00 93.81 70 LYS A CA 1
ATOM 541 C C . LYS A 1 70 ? -3.298 -3.884 -12.171 1.00 93.81 70 LYS A C 1
ATOM 543 O O . LYS A 1 70 ? -4.392 -4.084 -11.641 1.00 93.81 70 LYS A O 1
ATOM 548 N N . ASP A 1 71 ? -2.370 -4.824 -12.303 1.00 90.69 71 ASP A N 1
ATOM 549 C CA . ASP A 1 71 ? -2.569 -6.217 -11.903 1.00 90.69 71 ASP A CA 1
ATOM 550 C C . ASP A 1 71 ? -2.826 -6.327 -10.393 1.00 90.69 71 ASP A C 1
ATOM 552 O O . ASP A 1 71 ? -3.735 -7.039 -9.970 1.00 90.69 71 ASP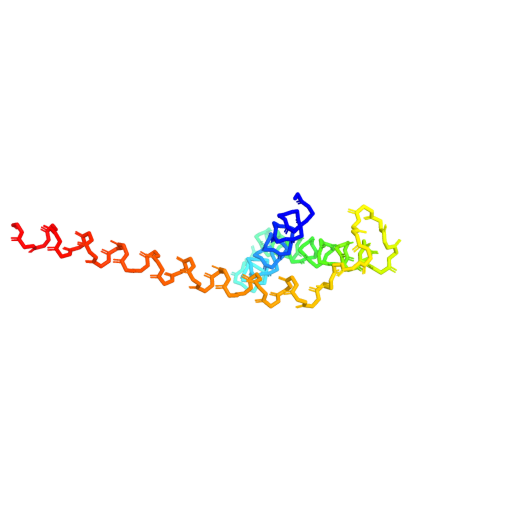 A O 1
ATOM 556 N N . SER A 1 72 ? -2.115 -5.544 -9.573 1.00 90.12 72 SER A N 1
ATOM 557 C CA . SER A 1 72 ? -2.324 -5.498 -8.118 1.00 90.12 72 SER A CA 1
ATOM 558 C C . SER A 1 72 ? -3.752 -5.086 -7.751 1.00 90.12 72 SER A C 1
ATOM 560 O O . SER A 1 72 ? -4.375 -5.722 -6.901 1.00 90.12 72 SER A O 1
ATOM 562 N N . PHE A 1 73 ? -4.310 -4.063 -8.407 1.00 91.81 73 PHE A N 1
ATOM 563 C CA . PHE A 1 73 ? -5.702 -3.656 -8.177 1.00 91.81 73 PHE A CA 1
ATOM 564 C C . PHE A 1 73 ? -6.701 -4.739 -8.598 1.00 91.81 73 PHE A C 1
ATOM 566 O O . PHE A 1 73 ? -7.681 -4.971 -7.885 1.00 91.81 73 PHE A O 1
ATOM 573 N N . VAL A 1 74 ? -6.444 -5.433 -9.711 1.00 93.50 74 VAL A N 1
ATOM 574 C CA . VAL A 1 74 ? -7.265 -6.574 -10.147 1.00 93.50 74 VAL A CA 1
ATOM 575 C C . VAL A 1 74 ? -7.212 -7.702 -9.115 1.00 93.50 74 VAL A C 1
ATOM 577 O O . VAL A 1 74 ? -8.259 -8.239 -8.753 1.00 93.50 74 VAL A O 1
ATOM 580 N N . TYR A 1 75 ? -6.032 -8.030 -8.584 1.00 91.00 75 TYR A N 1
ATOM 581 C CA . TYR A 1 75 ? -5.876 -9.070 -7.565 1.00 91.00 75 TYR A CA 1
ATOM 582 C C . TYR A 1 75 ? -6.560 -8.708 -6.246 1.00 91.00 75 TYR A C 1
ATOM 584 O O . TYR A 1 75 ? -7.256 -9.551 -5.681 1.00 91.00 75 TYR A O 1
ATOM 592 N N . ILE A 1 76 ? -6.432 -7.461 -5.781 1.00 91.56 76 ILE A N 1
ATOM 593 C CA . ILE A 1 76 ? -7.148 -6.977 -4.591 1.00 91.56 76 ILE A CA 1
ATOM 594 C C . ILE A 1 76 ? -8.663 -7.080 -4.815 1.00 91.56 76 ILE A C 1
ATOM 596 O O . ILE A 1 76 ? -9.372 -7.625 -3.969 1.00 91.56 76 ILE A O 1
ATOM 600 N N . GLY A 1 77 ? -9.164 -6.620 -5.964 1.00 94.00 77 GLY A N 1
ATOM 601 C CA . GLY A 1 77 ? -10.583 -6.723 -6.314 1.00 94.00 77 GLY A CA 1
ATOM 602 C C . GLY A 1 77 ? -11.075 -8.172 -6.356 1.00 94.00 77 GLY A C 1
ATOM 603 O O . GLY A 1 77 ? -12.098 -8.498 -5.754 1.00 94.00 77 GLY A O 1
ATOM 604 N N . GLY A 1 78 ? -10.318 -9.062 -7.000 1.00 96.12 78 GLY A N 1
ATOM 605 C CA . GLY A 1 78 ? -10.616 -10.493 -7.056 1.00 96.12 78 GLY A CA 1
ATOM 606 C C . GLY A 1 78 ? -10.636 -11.149 -5.674 1.00 96.12 78 GLY A C 1
ATOM 607 O O . GLY A 1 78 ? -11.553 -11.913 -5.373 1.00 96.12 78 GLY A O 1
ATOM 608 N N . ALA A 1 79 ? -9.683 -10.803 -4.804 1.00 94.25 79 ALA A N 1
ATOM 609 C CA . ALA A 1 79 ? -9.634 -11.290 -3.428 1.00 94.25 79 ALA A CA 1
ATOM 610 C C . ALA A 1 79 ? -10.855 -10.835 -2.612 1.00 94.25 79 ALA A C 1
ATOM 612 O O . ALA A 1 79 ? -11.445 -11.643 -1.894 1.00 94.25 79 ALA A O 1
ATOM 613 N N . LEU A 1 80 ? -11.277 -9.574 -2.759 1.00 96.12 80 LEU A N 1
ATOM 614 C CA . LEU A 1 80 ? -12.479 -9.051 -2.102 1.00 96.12 80 LEU A CA 1
ATOM 615 C C . LEU A 1 80 ? -13.744 -9.779 -2.571 1.00 96.12 80 LEU A C 1
ATOM 617 O O . LEU A 1 80 ? -14.542 -10.213 -1.742 1.00 96.12 80 LEU A O 1
ATOM 621 N N . VAL A 1 81 ? -13.914 -9.962 -3.883 1.00 97.69 81 VAL A N 1
ATOM 622 C CA . VAL A 1 81 ? -15.061 -10.697 -4.441 1.00 97.69 81 VAL A CA 1
ATOM 623 C C . VAL A 1 81 ? -15.070 -12.145 -3.950 1.00 97.69 81 VAL A C 1
ATOM 625 O O . VAL A 1 81 ? -16.101 -12.625 -3.480 1.00 97.69 81 VAL A O 1
ATOM 628 N N . GLY A 1 82 ? -13.923 -12.827 -3.996 1.00 97.88 82 GLY A N 1
ATOM 629 C CA . GLY A 1 82 ? -13.787 -14.195 -3.497 1.00 97.88 82 GLY A CA 1
ATOM 630 C C . GLY A 1 82 ? -14.139 -14.315 -2.012 1.00 97.88 82 GLY A C 1
ATOM 631 O O . GLY A 1 82 ? -14.889 -15.214 -1.633 1.00 97.88 82 GLY A O 1
ATOM 632 N N . ALA A 1 83 ? -13.671 -13.378 -1.183 1.00 97.69 83 ALA A N 1
ATOM 633 C CA . ALA A 1 83 ? -13.997 -13.335 0.240 1.00 97.69 83 ALA A CA 1
ATOM 634 C C . ALA A 1 83 ? -15.504 -13.144 0.482 1.00 97.69 83 ALA A C 1
ATOM 636 O O . ALA A 1 83 ? -16.091 -13.866 1.287 1.00 97.69 83 ALA A O 1
ATOM 637 N N . LEU A 1 84 ? -16.153 -12.225 -0.242 1.00 97.69 84 LEU A N 1
ATOM 638 C CA . LEU A 1 84 ? -17.597 -11.991 -0.132 1.00 97.69 84 LEU A CA 1
ATOM 639 C C . LEU A 1 84 ? -18.419 -13.217 -0.549 1.00 97.69 84 LEU A C 1
ATOM 641 O O . LEU A 1 84 ? -19.372 -13.579 0.143 1.00 97.69 84 LEU A O 1
ATOM 645 N N . LEU A 1 85 ? -18.042 -13.884 -1.644 1.00 97.81 85 LEU A N 1
ATOM 646 C CA . LEU A 1 85 ? -18.698 -15.117 -2.088 1.00 97.81 85 LEU A CA 1
ATOM 647 C C . LEU A 1 85 ? -18.539 -16.242 -1.062 1.00 97.81 85 LEU A C 1
ATOM 649 O O . LEU A 1 85 ? -19.517 -16.917 -0.743 1.00 97.81 85 LEU A O 1
ATOM 653 N N . ALA A 1 86 ? -17.336 -16.419 -0.511 1.00 97.19 86 ALA A N 1
ATOM 654 C CA . ALA A 1 86 ? -17.074 -17.421 0.518 1.00 97.19 86 ALA A CA 1
ATOM 655 C C . ALA A 1 86 ? -17.925 -17.179 1.775 1.00 97.19 86 ALA A C 1
ATOM 657 O O . ALA A 1 86 ? -18.545 -18.114 2.285 1.00 97.19 86 ALA A O 1
ATOM 658 N N . ILE A 1 87 ? -18.021 -15.922 2.224 1.00 96.62 87 ILE A N 1
ATOM 659 C CA . ILE A 1 87 ? -18.913 -15.527 3.322 1.00 96.62 87 ILE A CA 1
ATOM 660 C C . ILE A 1 87 ? -20.370 -15.859 2.969 1.00 96.62 87 ILE A C 1
ATOM 662 O O . ILE A 1 87 ? -21.065 -16.459 3.783 1.00 96.62 87 ILE A O 1
ATOM 666 N N . GLY A 1 88 ? -20.835 -15.528 1.761 1.00 95.81 88 GLY A N 1
ATOM 667 C CA . GLY A 1 88 ? -22.205 -15.817 1.326 1.00 95.81 88 GLY A CA 1
ATOM 668 C C . GLY A 1 88 ? -22.544 -17.311 1.344 1.00 95.81 88 GLY A C 1
ATOM 669 O O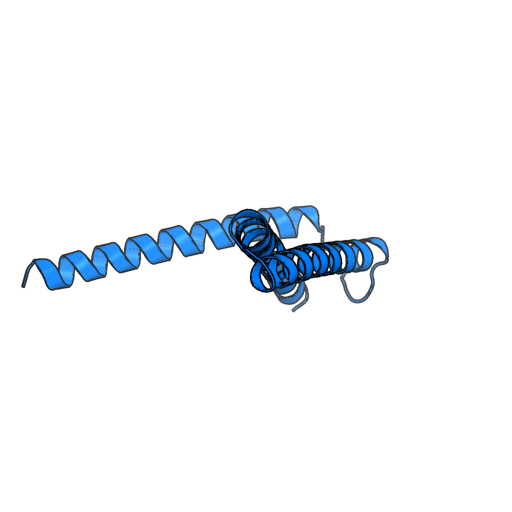 . GLY A 1 88 ? -23.574 -17.702 1.891 1.00 95.81 88 GLY A O 1
ATOM 670 N N . VAL A 1 89 ? -21.658 -18.156 0.806 1.00 96.69 89 VAL A N 1
ATOM 671 C CA . VAL A 1 89 ? -21.821 -19.621 0.829 1.00 96.69 89 VAL A CA 1
ATOM 672 C C . VAL A 1 89 ? -21.857 -20.142 2.264 1.00 96.69 89 VAL A C 1
ATOM 674 O O . VAL A 1 89 ? -22.733 -20.937 2.606 1.00 96.69 89 VAL A O 1
ATOM 677 N N . PHE A 1 90 ? -20.945 -19.665 3.114 1.00 95.50 90 PHE A N 1
ATOM 678 C CA . PHE A 1 90 ? -20.906 -20.030 4.526 1.00 95.50 90 PHE A CA 1
ATOM 679 C C . PHE A 1 90 ? -22.208 -19.660 5.248 1.00 95.50 90 PHE A C 1
ATOM 681 O O . PHE A 1 90 ? -22.793 -20.505 5.924 1.00 95.50 90 PHE A O 1
ATOM 688 N N . LEU A 1 91 ? -22.706 -18.434 5.053 1.00 96.31 91 LEU A N 1
ATOM 689 C CA . LEU A 1 91 ? -23.959 -17.968 5.647 1.00 96.31 91 LEU A CA 1
ATOM 690 C C . LEU A 1 91 ? -25.156 -18.811 5.190 1.00 96.31 91 LEU A C 1
ATOM 692 O O . LEU A 1 91 ? -25.949 -19.234 6.026 1.00 96.31 91 LEU A O 1
ATOM 696 N N . VAL A 1 92 ? -25.271 -19.122 3.895 1.00 95.75 92 VAL A N 1
ATOM 697 C CA . VAL A 1 92 ? -26.349 -19.986 3.378 1.00 95.75 92 VAL A CA 1
ATOM 698 C C . VAL A 1 92 ? -26.290 -21.385 3.991 1.00 95.75 92 VAL A C 1
ATOM 700 O O . VAL A 1 92 ? -27.336 -21.948 4.310 1.00 95.75 92 VAL A O 1
ATOM 703 N N . ALA A 1 93 ? -25.091 -21.943 4.172 1.00 94.81 93 ALA A N 1
ATOM 704 C CA . ALA A 1 93 ? -24.921 -23.269 4.753 1.00 94.81 93 ALA A CA 1
ATOM 705 C C . ALA A 1 93 ? -25.382 -23.338 6.220 1.00 94.81 93 ALA A C 1
ATOM 707 O O . ALA A 1 93 ? -25.986 -24.335 6.600 1.00 94.81 93 ALA A O 1
ATOM 708 N N . ILE A 1 94 ? -25.138 -22.291 7.022 1.00 92.94 94 ILE A N 1
ATOM 709 C CA . ILE A 1 94 ? -25.488 -22.274 8.456 1.00 92.94 94 ILE A CA 1
ATOM 710 C C . ILE A 1 94 ? -26.890 -21.720 8.751 1.00 92.94 94 ILE A C 1
ATOM 712 O O . ILE A 1 94 ? -27.517 -22.132 9.721 1.00 92.94 94 ILE A O 1
ATOM 716 N N . MET A 1 95 ? -27.402 -20.785 7.944 1.00 90.25 95 MET A N 1
ATOM 717 C CA . MET A 1 95 ? -28.712 -20.152 8.176 1.00 90.25 95 MET A CA 1
ATOM 718 C C . MET A 1 95 ? -29.886 -21.028 7.733 1.00 90.25 95 MET A C 1
ATOM 720 O O . MET A 1 95 ? -31.034 -20.721 8.042 1.00 90.25 95 MET A O 1
ATOM 724 N N . LYS A 1 96 ? -29.609 -22.089 6.969 1.00 63.22 96 LYS A N 1
ATOM 725 C CA . LYS A 1 96 ? -30.605 -23.073 6.533 1.00 63.22 96 LYS A CA 1
ATOM 726 C C . LYS A 1 96 ? -30.638 -24.328 7.420 1.00 63.22 96 LYS A C 1
ATOM 728 O O . LYS A 1 96 ? -31.351 -25.270 7.075 1.00 63.22 96 LYS A O 1
ATOM 733 N N . SER A 1 97 ? -29.868 -24.322 8.512 1.00 54.75 97 SER A N 1
ATOM 734 C CA . SER A 1 97 ? -29.898 -25.310 9.601 1.00 54.75 97 SER A CA 1
ATOM 735 C C . SER A 1 97 ? -30.818 -24.873 10.731 1.00 54.75 97 SER A C 1
ATOM 737 O O . SER A 1 97 ? -30.825 -23.662 11.043 1.00 54.75 97 SER A O 1
#

Radius of gyration: 17.85 Å; Cα contacts (8 Å, |Δi|>4): 79; chains: 1; bounding box: 48×39×39 Å

Secondary structure (DSSP, 8-state):
-HHHHHHHHHHHHHHHHHHHHHHHHH--THHHHHHHHHHHHHHHHHHHHHHHHHTTSSS-TT--HHHHHHHHHHHHHHHHHHHHHHHHHHHHHHHT-

Solvent-accessible surface area (backbone atoms only — not comparable to full-atom values): 5092 Å² total; per-residue (Å²): 110,62,68,57,50,51,46,49,46,48,50,50,14,51,51,28,31,54,52,7,48,53,29,35,69,74,33,62,78,71,49,18,54,50,10,48,51,33,25,53,50,13,50,51,43,42,50,48,53,51,48,26,65,73,67,48,54,91,42,64,87,86,62,54,66,68,56,52,53,54,51,42,54,52,51,52,52,50,51,52,52,51,51,52,50,52,51,51,54,52,49,56,65,58,73,76,104